Protein AF-A0A2V8MM80-F1 (afdb_monomer_lite)

Sequence (167 aa):
MSDIFKSDTHLNISPVYLSPGFAFGGSCLPKDLRALIYRVKELDLKLPLLESILSSNNEHIERAAEAILCLGKRRVGVLGLSFKPGTDDLRESPMVELVKKLIAEGCDVRIWDENVSLGQLIGSNRQFIESTIPHIGTLLQTDLDAVVEHAEVLVVGTTAVSQYAIL

Structure (mmCIF, N/CA/C/O backbone):
data_AF-A0A2V8MM80-F1
#
_entry.id   AF-A0A2V8MM80-F1
#
loop_
_atom_site.group_PDB
_atom_site.id
_atom_site.type_symbol
_atom_site.label_atom_id
_atom_site.label_alt_id
_atom_site.label_comp_id
_atom_site.label_asym_id
_atom_site.label_entity_id
_atom_site.label_seq_id
_atom_site.pdbx_PDB_ins_code
_atom_site.Cartn_x
_atom_site.Cartn_y
_atom_site.Cartn_z
_atom_site.occupancy
_atom_site.B_iso_or_equiv
_atom_site.auth_seq_id
_atom_site.auth_comp_id
_atom_site.auth_asym_id
_atom_site.auth_atom_id
_atom_site.pdbx_PDB_model_num
ATOM 1 N N . MET A 1 1 ? 11.071 -12.830 -29.428 1.00 60.38 1 MET A N 1
ATOM 2 C CA . MET A 1 1 ? 11.077 -12.301 -28.040 1.00 60.38 1 MET A CA 1
ATOM 3 C C . MET A 1 1 ? 9.684 -11.863 -27.582 1.00 60.38 1 MET A C 1
ATOM 5 O O . MET A 1 1 ? 9.325 -12.205 -26.467 1.00 60.38 1 MET A O 1
ATOM 9 N N . SER A 1 2 ? 8.863 -11.194 -28.412 1.00 74.94 2 SER A N 1
ATOM 10 C CA . SER A 1 2 ? 7.481 -10.845 -28.010 1.00 74.94 2 SER A CA 1
ATOM 11 C C . SER A 1 2 ? 6.545 -12.055 -27.878 1.00 74.94 2 SER A C 1
ATOM 13 O O . SER A 1 2 ? 5.604 -12.005 -27.094 1.00 74.94 2 SER A O 1
ATOM 15 N N . ASP A 1 3 ? 6.812 -13.156 -28.588 1.00 90.69 3 ASP A N 1
ATOM 16 C CA . ASP A 1 3 ? 5.976 -14.368 -28.529 1.00 90.69 3 ASP A CA 1
ATOM 17 C C . ASP A 1 3 ? 5.970 -15.039 -27.152 1.00 90.69 3 ASP A C 1
ATOM 19 O O . ASP A 1 3 ? 4.950 -15.593 -26.764 1.00 90.69 3 ASP A O 1
ATOM 23 N N . ILE A 1 4 ? 7.053 -14.898 -26.379 1.00 94.75 4 ILE A N 1
ATOM 24 C CA . ILE A 1 4 ? 7.153 -15.442 -25.015 1.00 94.75 4 ILE A CA 1
ATOM 25 C C . ILE A 1 4 ? 6.218 -14.695 -24.054 1.00 94.75 4 ILE A C 1
ATOM 27 O O . ILE A 1 4 ? 5.537 -15.310 -23.242 1.00 94.75 4 ILE A O 1
ATOM 31 N N . PHE A 1 5 ? 6.137 -13.364 -24.152 1.00 91.00 5 PHE A N 1
ATOM 32 C CA . PHE A 1 5 ? 5.217 -12.594 -23.306 1.00 91.00 5 PHE A CA 1
ATOM 33 C C . PHE A 1 5 ? 3.760 -12.841 -23.693 1.00 91.00 5 PHE A C 1
ATOM 35 O O . PHE A 1 5 ? 2.904 -12.940 -22.819 1.00 91.00 5 PHE A O 1
ATOM 42 N N . LYS A 1 6 ? 3.494 -12.995 -24.998 1.00 93.94 6 LYS A N 1
ATOM 43 C CA . LYS A 1 6 ? 2.153 -13.273 -25.524 1.00 93.94 6 LYS A CA 1
ATOM 44 C C . LYS A 1 6 ? 1.660 -14.695 -25.243 1.00 93.94 6 LYS A C 1
ATOM 46 O O . LYS A 1 6 ? 0.456 -14.915 -25.297 1.00 93.94 6 LYS A O 1
ATOM 51 N N . SER A 1 7 ? 2.550 -15.651 -24.966 1.00 95.12 7 SER A N 1
ATOM 52 C CA . SER A 1 7 ? 2.141 -17.026 -24.652 1.00 95.12 7 SER A CA 1
ATOM 53 C C . SER A 1 7 ? 1.572 -17.191 -23.243 1.00 95.12 7 SER A C 1
ATOM 55 O O . SER A 1 7 ? 0.936 -18.203 -22.971 1.00 95.12 7 SER A O 1
ATOM 57 N N . ASP A 1 8 ? 1.791 -16.226 -22.346 1.00 96.12 8 ASP A N 1
ATOM 58 C CA . ASP A 1 8 ? 1.227 -16.264 -20.998 1.00 96.12 8 ASP A CA 1
ATOM 59 C C . ASP A 1 8 ? -0.160 -15.608 -20.952 1.00 96.12 8 ASP A C 1
ATOM 61 O O . ASP A 1 8 ? -0.309 -14.385 -20.903 1.00 96.12 8 ASP A O 1
ATOM 65 N N . THR A 1 9 ? -1.183 -16.454 -20.936 1.00 95.62 9 THR A N 1
ATOM 66 C CA . THR A 1 9 ? -2.586 -16.062 -20.756 1.00 95.62 9 THR A CA 1
ATOM 67 C C . THR A 1 9 ? -3.056 -16.181 -19.304 1.00 95.62 9 THR A C 1
ATOM 69 O O . THR A 1 9 ? -4.232 -15.957 -19.028 1.00 95.62 9 THR A O 1
ATOM 72 N N . HIS A 1 10 ? -2.172 -16.556 -18.372 1.00 95.19 10 HIS A N 1
ATOM 73 C CA . HIS A 1 10 ? -2.486 -16.626 -16.946 1.00 95.19 10 HIS A CA 1
ATOM 74 C C . HIS A 1 10 ? -2.256 -15.286 -16.252 1.00 95.19 10 HIS A C 1
ATOM 76 O O . HIS A 1 10 ? -3.073 -14.910 -15.417 1.00 95.19 10 HIS A O 1
ATOM 82 N N . LEU A 1 11 ? -1.172 -14.575 -16.588 1.00 95.25 11 LEU A N 1
ATOM 83 C CA . LEU A 1 11 ? -0.839 -13.279 -15.989 1.00 95.25 11 LEU A CA 1
ATOM 84 C C . LEU A 1 11 ? -0.743 -12.169 -17.042 1.00 95.25 11 LEU A C 1
ATOM 86 O O . LEU A 1 11 ? -1.552 -11.242 -16.999 1.00 95.25 11 LEU A O 1
ATOM 90 N N . ASN A 1 12 ? 0.185 -12.268 -18.000 1.00 94.31 12 ASN A N 1
ATOM 91 C CA . ASN A 1 12 ? 0.511 -11.174 -18.928 1.00 94.31 12 ASN A CA 1
ATOM 92 C C . ASN A 1 12 ? -0.674 -10.706 -19.789 1.00 94.31 12 ASN A C 1
ATOM 94 O O . ASN A 1 12 ? -0.923 -9.505 -19.889 1.00 94.31 12 ASN A O 1
ATOM 98 N N . ILE A 1 13 ? -1.400 -11.635 -20.422 1.00 94.44 13 ILE A N 1
ATOM 99 C CA . ILE A 1 13 ? -2.610 -11.343 -21.210 1.00 94.44 13 ILE A CA 1
ATOM 100 C C . ILE A 1 13 ? -3.822 -11.920 -20.478 1.00 94.44 13 ILE A C 1
ATOM 102 O O . ILE A 1 13 ? -4.475 -12.856 -20.936 1.00 94.44 13 ILE A O 1
ATOM 106 N N . SER A 1 14 ? -4.091 -11.379 -19.295 1.00 96.12 14 SER A N 1
ATOM 107 C CA . SER A 1 14 ? -5.192 -11.802 -18.432 1.00 96.12 14 SER A CA 1
ATOM 108 C C . SER A 1 14 ? -5.800 -10.594 -17.704 1.00 96.12 14 SER A C 1
ATOM 110 O O . SER A 1 14 ? -5.168 -9.537 -17.627 1.00 96.12 14 SER A O 1
ATOM 112 N N . PRO A 1 15 ? -7.004 -10.722 -17.120 1.00 95.69 15 PRO A N 1
ATOM 113 C CA . PRO A 1 15 ? -7.602 -9.653 -16.324 1.00 95.69 15 PRO A CA 1
ATOM 114 C C . PRO A 1 15 ? -6.973 -9.475 -14.929 1.00 95.69 15 PRO A C 1
ATOM 116 O O . PRO A 1 15 ? -7.370 -8.557 -14.216 1.00 95.69 15 PRO A O 1
ATOM 119 N N . VAL A 1 16 ? -6.007 -10.312 -14.520 1.00 93.00 16 VAL A N 1
ATOM 120 C CA . VAL A 1 16 ? -5.514 -10.404 -13.127 1.00 93.00 16 VAL A CA 1
ATOM 121 C C . VAL A 1 16 ? -5.014 -9.069 -12.562 1.00 93.00 16 VAL A C 1
ATOM 123 O O . VAL A 1 16 ? -5.271 -8.770 -11.399 1.00 93.00 16 VAL A O 1
ATOM 126 N N . TYR A 1 17 ? -4.346 -8.246 -13.374 1.00 92.81 17 TYR A N 1
ATOM 127 C CA . TYR A 1 17 ? -3.800 -6.945 -12.955 1.00 92.81 17 TYR A CA 1
ATOM 128 C C . TYR A 1 17 ? -4.603 -5.744 -13.475 1.00 92.81 17 TYR A C 1
ATOM 130 O O . TYR A 1 17 ? -4.116 -4.617 -13.434 1.00 92.81 17 TYR A O 1
ATOM 138 N N . LEU A 1 18 ? -5.813 -5.975 -13.998 1.00 93.94 18 LEU A N 1
ATOM 139 C CA . LEU A 1 18 ? -6.646 -4.933 -14.616 1.00 93.94 18 LEU A CA 1
ATOM 140 C C . LEU A 1 18 ? -7.755 -4.408 -13.693 1.00 93.94 18 LEU A C 1
ATOM 142 O O . LEU A 1 18 ? -8.539 -3.551 -14.099 1.00 93.94 18 LEU A O 1
ATOM 146 N N . SER A 1 19 ? -7.826 -4.904 -12.458 1.00 90.56 19 SER A N 1
ATOM 147 C CA . SER A 1 19 ? -8.755 -4.403 -11.446 1.00 90.56 19 SER A CA 1
ATOM 148 C C . SER A 1 19 ? -8.277 -3.053 -10.896 1.00 90.56 19 SER A C 1
ATOM 150 O O . SER A 1 19 ? -7.142 -2.971 -10.420 1.00 90.56 19 SER A O 1
ATOM 152 N N . PRO A 1 20 ? -9.118 -2.001 -10.902 1.00 91.62 20 PRO A N 1
ATOM 153 C CA . PRO A 1 20 ? -8.811 -0.762 -10.200 1.00 91.62 20 PRO A CA 1
ATOM 154 C C . PRO A 1 20 ? -8.608 -1.036 -8.712 1.00 91.62 20 PRO A C 1
ATOM 156 O O . PRO A 1 20 ? -9.360 -1.799 -8.105 1.00 91.62 20 PRO A O 1
ATOM 159 N N . GLY A 1 21 ? -7.610 -0.399 -8.118 1.00 90.56 21 GLY A N 1
ATOM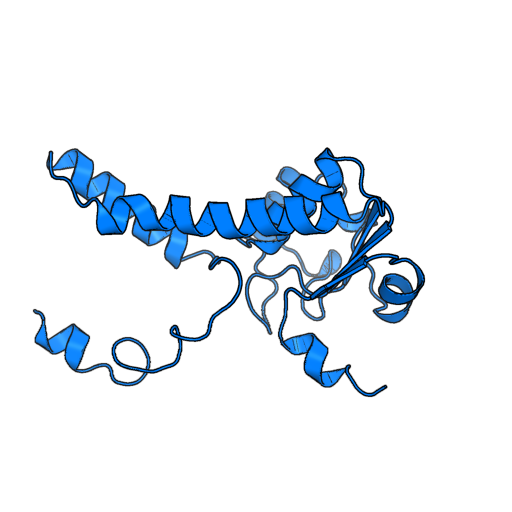 160 C CA . GLY A 1 21 ? -7.275 -0.641 -6.727 1.00 90.56 21 GLY A CA 1
ATOM 161 C C . GLY A 1 21 ? -6.270 0.360 -6.192 1.00 90.56 21 GLY A C 1
ATOM 162 O O . GLY A 1 21 ? -6.152 1.486 -6.682 1.00 90.56 21 GLY A O 1
ATOM 163 N N . PHE A 1 22 ? -5.571 -0.069 -5.151 1.00 94.25 22 PHE A N 1
ATOM 164 C CA . PHE A 1 22 ? -4.527 0.712 -4.511 1.00 94.25 22 PHE A CA 1
ATOM 165 C C . PHE A 1 22 ? -3.164 0.504 -5.194 1.00 94.25 22 PHE A C 1
ATOM 167 O O . PHE A 1 22 ? -3.066 -0.159 -6.227 1.00 94.25 22 PHE A O 1
ATOM 174 N N . ALA A 1 23 ? -2.113 1.095 -4.630 1.00 95.62 23 ALA A N 1
ATOM 175 C CA . ALA A 1 23 ? -0.745 0.921 -5.102 1.00 95.62 23 ALA A CA 1
ATOM 176 C C . ALA A 1 23 ? -0.311 -0.560 -5.089 1.00 95.62 23 ALA A C 1
ATOM 178 O O . ALA A 1 23 ? -0.710 -1.328 -4.213 1.00 95.62 23 ALA A O 1
ATOM 179 N N . PHE A 1 24 ? 0.545 -0.960 -6.032 1.00 94.56 24 PHE A N 1
ATOM 180 C CA . PHE A 1 24 ? 1.230 -2.252 -5.978 1.00 94.56 24 PHE A CA 1
ATOM 181 C C . PHE A 1 24 ? 2.447 -2.183 -5.048 1.00 94.56 24 PHE A C 1
ATOM 183 O O . PHE A 1 24 ? 3.021 -1.115 -4.822 1.00 94.56 24 PHE A O 1
ATOM 190 N N . GLY A 1 25 ? 2.886 -3.339 -4.554 1.00 92.94 25 GLY A N 1
ATOM 191 C CA . GLY A 1 25 ? 4.052 -3.446 -3.684 1.00 92.94 25 GLY A CA 1
ATOM 192 C C . GLY A 1 25 ? 4.686 -4.828 -3.693 1.00 92.94 25 GLY A C 1
ATOM 193 O O . GLY A 1 25 ? 4.622 -5.558 -4.688 1.00 92.94 25 GLY A O 1
ATOM 194 N N . GLY A 1 26 ? 5.290 -5.176 -2.562 1.00 88.81 26 GLY A N 1
ATOM 195 C CA . GLY A 1 26 ? 6.004 -6.432 -2.367 1.00 88.81 26 GLY A CA 1
ATOM 196 C C . GLY A 1 26 ? 7.433 -6.393 -2.904 1.00 88.81 26 GLY A C 1
ATOM 197 O O . GLY A 1 26 ? 7.850 -5.483 -3.615 1.00 88.81 26 GLY A O 1
ATOM 198 N N . SER A 1 27 ? 8.216 -7.414 -2.569 1.00 85.38 27 SER A N 1
ATOM 199 C CA . SER A 1 27 ? 9.673 -7.398 -2.761 1.00 85.38 27 SER A CA 1
ATOM 200 C C . SER A 1 27 ? 10.158 -7.458 -4.221 1.00 85.38 27 SER A C 1
ATOM 202 O O . SER A 1 27 ? 11.330 -7.170 -4.476 1.00 85.38 27 SER A O 1
ATOM 204 N N . CYS A 1 28 ? 9.295 -7.808 -5.184 1.00 90.88 28 CYS A N 1
ATOM 205 C CA . CYS A 1 28 ? 9.687 -8.009 -6.585 1.00 90.88 28 CYS A CA 1
ATOM 206 C C . CYS A 1 28 ? 9.397 -6.798 -7.482 1.00 90.88 28 CYS A C 1
ATOM 208 O O . CYS A 1 28 ? 10.339 -6.183 -7.974 1.00 90.88 28 CYS A O 1
ATOM 210 N N . LEU A 1 29 ? 8.125 -6.424 -7.685 1.00 94.12 29 LEU A N 1
ATOM 211 C CA . LEU A 1 29 ? 7.741 -5.455 -8.727 1.00 94.12 29 LEU A CA 1
ATOM 212 C C . LEU A 1 29 ? 8.448 -4.091 -8.597 1.00 94.12 29 LEU A C 1
ATOM 214 O O . LEU A 1 29 ? 9.063 -3.653 -9.575 1.00 94.12 29 LEU A O 1
ATOM 218 N N . PRO A 1 30 ? 8.458 -3.424 -7.422 1.00 93.88 30 PRO A N 1
ATOM 219 C CA . PRO A 1 30 ? 9.130 -2.134 -7.275 1.00 93.88 30 PRO A CA 1
ATOM 220 C C . PRO A 1 30 ? 10.652 -2.249 -7.420 1.00 93.88 30 PRO A C 1
ATOM 222 O O . PRO A 1 30 ? 11.313 -1.341 -7.928 1.00 93.88 30 PRO A O 1
ATOM 225 N N . LYS A 1 31 ? 11.241 -3.362 -6.968 1.00 94.19 31 LYS A N 1
ATOM 226 C CA . LYS A 1 31 ? 12.683 -3.618 -7.065 1.00 94.19 31 LYS A CA 1
ATOM 227 C C . LYS A 1 31 ? 13.114 -3.837 -8.514 1.00 94.19 31 LYS A C 1
ATOM 229 O O . LYS A 1 31 ? 14.071 -3.208 -8.961 1.00 94.19 31 LYS A O 1
ATOM 234 N N . ASP A 1 32 ? 12.411 -4.697 -9.240 1.00 96.50 32 ASP A N 1
ATOM 235 C CA . ASP A 1 32 ? 12.771 -5.079 -10.605 1.00 96.50 32 ASP A CA 1
ATOM 236 C C . ASP A 1 32 ? 12.571 -3.911 -11.573 1.00 96.50 32 ASP A C 1
ATOM 238 O O . ASP A 1 32 ? 13.424 -3.661 -12.425 1.00 96.50 32 ASP A O 1
ATOM 242 N N . LEU A 1 33 ? 11.514 -3.116 -11.379 1.00 96.62 33 LEU A N 1
ATOM 243 C CA . LEU A 1 33 ? 11.307 -1.892 -12.146 1.00 96.62 33 LEU A CA 1
ATOM 244 C C . LEU A 1 33 ? 12.408 -0.851 -11.885 1.00 96.62 33 LEU A C 1
ATOM 246 O O . LEU A 1 33 ? 12.941 -0.282 -12.837 1.00 96.62 33 LEU A O 1
ATOM 250 N N . ARG A 1 34 ? 12.812 -0.633 -10.622 1.00 96.06 34 ARG A N 1
ATOM 251 C CA . ARG A 1 34 ? 13.950 0.253 -10.302 1.00 96.06 34 ARG A CA 1
ATOM 252 C C . ARG A 1 34 ? 15.246 -0.230 -10.945 1.00 96.06 34 ARG A C 1
ATOM 254 O O . ARG A 1 34 ? 15.972 0.585 -11.508 1.00 96.06 34 ARG A O 1
ATOM 261 N N . ALA A 1 35 ? 15.527 -1.531 -10.887 1.00 97.00 35 ALA A N 1
ATOM 262 C CA . ALA A 1 35 ? 16.716 -2.113 -11.504 1.00 97.00 35 ALA A CA 1
ATOM 263 C C . ALA A 1 35 ? 16.713 -1.924 -13.030 1.00 97.00 35 ALA A C 1
ATOM 265 O O . ALA A 1 35 ? 17.734 -1.549 -13.608 1.00 97.00 35 ALA A O 1
ATOM 266 N N . LEU A 1 36 ? 15.559 -2.112 -13.679 1.00 97.06 36 LEU A N 1
ATOM 267 C CA . LEU A 1 36 ? 15.402 -1.882 -15.113 1.00 97.06 36 LEU A CA 1
ATOM 268 C C . LEU A 1 36 ? 15.623 -0.409 -15.483 1.00 97.06 36 LEU A C 1
ATOM 270 O O . LEU A 1 36 ? 16.404 -0.128 -16.388 1.00 97.06 36 LEU A O 1
ATOM 274 N N . ILE A 1 37 ? 14.986 0.527 -14.772 1.00 96.88 37 ILE A N 1
ATOM 275 C CA . ILE A 1 37 ? 15.158 1.973 -14.996 1.00 96.88 37 ILE A CA 1
ATOM 276 C C . ILE A 1 37 ? 16.621 2.383 -14.787 1.00 96.88 37 ILE A C 1
ATOM 278 O O . ILE A 1 37 ? 17.174 3.139 -15.585 1.00 96.88 37 ILE A O 1
ATOM 282 N N . TYR A 1 38 ? 17.274 1.856 -13.747 1.00 97.25 38 TYR A N 1
ATOM 283 C CA . TYR A 1 38 ? 18.693 2.102 -13.503 1.00 97.25 38 TYR A CA 1
ATOM 284 C C . TYR A 1 38 ? 19.547 1.637 -14.687 1.00 97.25 38 TYR A C 1
ATOM 286 O O . TYR A 1 38 ? 20.358 2.406 -15.199 1.00 97.25 38 TYR A O 1
ATOM 294 N N . ARG A 1 39 ? 19.302 0.421 -15.191 1.00 97.75 39 ARG A N 1
ATOM 295 C CA . ARG A 1 39 ? 20.038 -0.121 -16.338 1.00 97.75 39 ARG A CA 1
ATOM 296 C C . ARG A 1 39 ? 19.805 0.674 -17.624 1.00 97.75 39 ARG A C 1
ATOM 298 O O . ARG A 1 39 ? 20.730 0.869 -18.400 1.00 97.75 39 ARG A O 1
ATOM 305 N N . VAL A 1 40 ? 18.581 1.141 -17.850 1.00 96.38 40 VAL A N 1
ATOM 306 C CA . VAL A 1 40 ? 18.213 2.004 -18.986 1.00 96.38 40 VAL A CA 1
ATOM 307 C C . VAL A 1 40 ? 18.990 3.317 -18.942 1.00 96.38 40 VAL A C 1
ATOM 309 O O . VAL A 1 40 ? 19.516 3.748 -19.966 1.00 96.38 40 VAL A O 1
ATOM 312 N N . LYS A 1 41 ? 19.136 3.902 -17.748 1.00 95.62 41 LYS A N 1
ATOM 313 C CA . LYS A 1 41 ? 19.923 5.119 -17.535 1.00 95.62 41 LYS A CA 1
ATOM 314 C C . LYS A 1 41 ? 21.416 4.911 -17.798 1.00 95.62 41 LYS A C 1
ATOM 316 O O . LYS A 1 41 ? 22.032 5.780 -18.396 1.00 95.62 41 LYS A O 1
ATOM 321 N N . GLU A 1 42 ? 21.994 3.776 -17.400 1.00 97.88 42 GLU A N 1
ATOM 322 C CA . GLU A 1 42 ? 23.395 3.438 -17.724 1.00 97.88 42 GLU A CA 1
ATOM 323 C C . GLU A 1 42 ? 23.658 3.300 -19.231 1.00 97.88 42 GLU A C 1
ATOM 325 O O . GLU A 1 42 ? 24.802 3.386 -19.667 1.00 97.88 42 GLU A O 1
ATOM 330 N N . LEU A 1 43 ? 22.610 3.045 -20.016 1.00 97.81 43 LEU A N 1
ATOM 331 C CA . LEU A 1 43 ? 22.671 2.944 -21.473 1.00 97.81 43 LEU A CA 1
ATOM 332 C C . LEU A 1 43 ? 22.325 4.269 -22.173 1.00 97.81 43 LEU A C 1
ATOM 334 O O . LEU A 1 43 ? 22.157 4.269 -23.391 1.00 97.81 43 LEU A O 1
ATOM 338 N N . ASP A 1 44 ? 22.168 5.367 -21.424 1.00 97.69 44 ASP A N 1
ATOM 339 C CA . ASP A 1 44 ? 21.736 6.680 -21.925 1.00 97.69 44 ASP A CA 1
ATOM 340 C C . ASP A 1 44 ? 20.399 6.642 -22.698 1.00 97.69 44 ASP A C 1
ATOM 342 O O . ASP A 1 44 ? 20.124 7.464 -23.577 1.00 97.69 44 ASP A O 1
ATOM 346 N N . LEU A 1 45 ? 19.533 5.683 -22.357 1.00 97.75 45 LEU A N 1
ATOM 347 C CA . LEU A 1 45 ? 18.193 5.538 -22.920 1.00 97.75 45 LEU A CA 1
ATOM 348 C C . LEU A 1 45 ? 17.147 6.227 -22.036 1.00 97.75 45 LEU A C 1
ATOM 350 O O . LEU A 1 45 ? 17.360 6.470 -20.849 1.00 97.75 45 LEU A O 1
ATOM 354 N N . LYS A 1 46 ? 15.981 6.512 -22.626 1.00 94.94 46 LYS A N 1
ATOM 355 C CA . LYS A 1 46 ? 14.807 7.037 -21.917 1.00 94.94 46 LYS A CA 1
ATOM 356 C C . LYS A 1 46 ? 13.602 6.150 -22.171 1.00 94.94 46 LYS A C 1
ATOM 358 O O . LYS A 1 46 ? 13.278 5.883 -23.328 1.00 94.94 46 LYS A O 1
ATOM 363 N N . LEU A 1 47 ? 12.910 5.755 -21.106 1.00 96.56 47 LEU A N 1
ATOM 364 C CA . LEU A 1 47 ? 11.662 4.991 -21.166 1.00 96.56 47 LEU A CA 1
ATOM 365 C C . LEU A 1 47 ? 10.579 5.703 -20.342 1.00 96.56 47 LEU A C 1
ATOM 367 O O . LEU A 1 47 ? 10.217 5.214 -19.271 1.00 96.56 47 LEU A O 1
ATOM 371 N N . PRO A 1 48 ? 10.016 6.825 -20.839 1.00 96.94 48 PRO A N 1
ATOM 372 C CA . PRO A 1 48 ? 9.136 7.688 -20.046 1.00 96.94 48 PRO A CA 1
ATOM 373 C C . PRO A 1 48 ? 7.943 6.956 -19.424 1.00 96.94 48 PRO A C 1
ATOM 375 O O . PRO A 1 48 ? 7.567 7.233 -18.289 1.00 96.94 48 PRO A O 1
ATOM 378 N N . LEU A 1 49 ? 7.372 5.980 -20.143 1.00 97.50 49 LEU A N 1
ATOM 379 C CA . LEU A 1 49 ? 6.288 5.153 -19.617 1.00 97.50 49 LEU A CA 1
ATOM 380 C C . LEU A 1 49 ? 6.732 4.383 -18.369 1.00 97.50 49 LEU A C 1
ATOM 382 O O . LEU A 1 49 ? 6.092 4.507 -17.333 1.00 97.50 49 LEU A O 1
ATOM 386 N N . LEU A 1 50 ? 7.835 3.631 -18.441 1.00 96.81 50 LEU A N 1
ATOM 387 C CA . LEU A 1 50 ? 8.316 2.832 -17.309 1.00 96.81 50 LEU A CA 1
ATOM 388 C C . LEU A 1 50 ? 8.805 3.711 -16.155 1.00 96.81 50 LEU A C 1
ATOM 390 O O . LEU A 1 50 ? 8.530 3.408 -14.998 1.00 96.81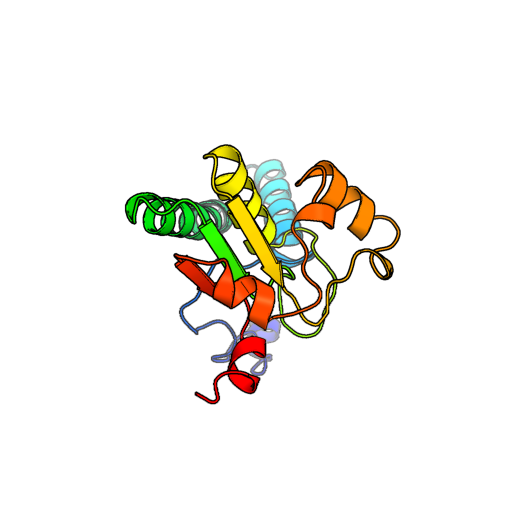 50 LEU A O 1
ATOM 394 N N . GLU A 1 51 ? 9.473 4.821 -16.472 1.00 96.00 51 GLU A N 1
ATOM 395 C CA . GLU A 1 51 ? 9.934 5.815 -15.498 1.00 96.00 51 GLU A CA 1
ATOM 396 C C . GLU A 1 51 ? 8.770 6.419 -14.695 1.00 96.00 51 GLU A C 1
ATOM 398 O O . GLU A 1 51 ? 8.916 6.688 -13.503 1.00 96.00 51 GLU A O 1
ATOM 403 N N . SER A 1 52 ? 7.594 6.577 -15.314 1.00 97.81 52 SER A N 1
ATOM 404 C CA . SER A 1 52 ? 6.413 7.146 -14.654 1.00 97.81 52 SER A CA 1
ATOM 405 C C . SER A 1 52 ? 5.701 6.195 -13.685 1.00 97.81 52 SER A C 1
ATOM 407 O O . SER A 1 52 ? 4.982 6.662 -12.804 1.00 97.81 52 SER A O 1
ATOM 409 N N . ILE A 1 53 ? 5.900 4.875 -13.801 1.00 98.00 53 ILE A N 1
ATOM 410 C CA . ILE A 1 53 ? 5.087 3.882 -13.078 1.00 98.00 53 ILE A CA 1
ATOM 411 C C . ILE A 1 53 ? 5.254 4.006 -11.559 1.00 98.00 53 ILE A C 1
ATOM 413 O O . ILE A 1 53 ? 4.257 4.016 -10.843 1.00 98.00 53 ILE A O 1
ATOM 417 N N . LEU A 1 54 ? 6.484 4.133 -11.047 1.00 96.31 54 LEU A N 1
ATOM 418 C CA . LEU A 1 54 ? 6.714 4.241 -9.596 1.00 96.31 54 LEU A CA 1
ATOM 419 C C . LEU A 1 54 ? 6.169 5.551 -9.023 1.00 96.31 54 LEU A C 1
ATOM 421 O O . LEU A 1 54 ? 5.619 5.552 -7.926 1.00 96.31 54 LEU A O 1
ATOM 425 N N . SER A 1 55 ? 6.284 6.649 -9.778 1.00 97.31 55 SER A N 1
ATOM 426 C CA . SER A 1 55 ? 5.696 7.934 -9.393 1.00 97.31 55 SER A CA 1
ATOM 427 C C . SER A 1 55 ? 4.174 7.831 -9.350 1.00 97.31 55 SER A C 1
ATOM 429 O O . SER A 1 55 ? 3.582 8.155 -8.327 1.00 97.31 55 SER A O 1
ATOM 431 N N . SER A 1 56 ? 3.549 7.277 -10.394 1.00 98.06 56 SER A N 1
ATOM 432 C CA . SER A 1 56 ? 2.106 7.030 -10.417 1.00 98.06 56 SER A CA 1
ATOM 433 C C . SER A 1 56 ? 1.659 6.127 -9.266 1.00 98.06 56 SER A C 1
ATOM 435 O O . SER A 1 56 ? 0.602 6.360 -8.692 1.00 98.06 56 SER A O 1
ATOM 437 N N . ASN A 1 57 ? 2.447 5.110 -8.908 1.00 97.69 57 ASN A N 1
ATOM 438 C CA . ASN A 1 57 ? 2.150 4.223 -7.787 1.00 97.69 57 ASN A CA 1
ATOM 439 C C . ASN A 1 57 ? 2.167 4.976 -6.446 1.00 97.69 57 ASN A C 1
ATOM 441 O O . ASN A 1 57 ? 1.272 4.785 -5.626 1.00 97.69 57 ASN A O 1
ATOM 445 N N . ASN A 1 58 ? 3.137 5.877 -6.245 1.00 97.38 58 ASN A N 1
ATOM 446 C CA . ASN A 1 58 ? 3.203 6.717 -5.047 1.00 97.38 58 ASN A CA 1
ATOM 447 C C . ASN A 1 58 ? 2.010 7.680 -4.948 1.00 97.38 58 ASN A C 1
ATOM 449 O O . ASN A 1 58 ? 1.463 7.852 -3.865 1.00 97.38 58 ASN A O 1
ATOM 453 N N . GLU A 1 59 ? 1.546 8.242 -6.068 1.00 98.25 59 GLU A N 1
ATOM 454 C CA . GLU A 1 59 ? 0.367 9.124 -6.092 1.00 98.25 59 GLU A CA 1
ATOM 455 C C . GLU A 1 59 ? -0.902 8.455 -5.541 1.00 98.25 59 GLU A C 1
ATOM 457 O O . GLU A 1 59 ? -1.751 9.128 -4.962 1.00 98.25 59 GLU A O 1
ATOM 462 N N . HIS A 1 60 ? -1.054 7.131 -5.674 1.00 97.62 60 HIS A N 1
ATOM 463 C CA . HIS A 1 60 ? -2.165 6.428 -5.024 1.00 97.62 60 HIS A CA 1
ATOM 464 C C . HIS A 1 60 ? -2.066 6.500 -3.496 1.00 97.62 60 HIS A C 1
ATOM 466 O O . HIS A 1 60 ? -3.082 6.718 -2.836 1.00 97.62 60 HIS A O 1
ATOM 472 N N . ILE A 1 61 ? -0.858 6.355 -2.943 1.00 97.88 61 ILE A N 1
ATOM 473 C CA . ILE A 1 61 ? -0.604 6.418 -1.498 1.00 97.88 61 ILE A CA 1
ATOM 474 C C . ILE A 1 61 ? -0.857 7.835 -0.979 1.00 97.88 61 ILE A C 1
ATOM 476 O O . ILE A 1 61 ? -1.557 7.989 0.022 1.00 97.88 61 ILE A O 1
ATOM 480 N N . GLU A 1 62 ? -0.353 8.859 -1.678 1.00 98.19 62 GLU A N 1
ATOM 481 C CA . GLU A 1 62 ? -0.582 10.264 -1.307 1.00 98.19 62 GLU A CA 1
ATOM 482 C C . GLU A 1 62 ? -2.074 10.601 -1.308 1.00 98.19 62 GLU A C 1
ATOM 484 O O . GLU A 1 62 ? -2.601 11.071 -0.303 1.00 98.19 62 GLU A O 1
ATOM 489 N N . ARG A 1 63 ? -2.795 10.258 -2.383 1.00 98.06 63 ARG A N 1
ATOM 490 C CA . ARG A 1 63 ? -4.238 10.523 -2.482 1.00 98.06 63 ARG A CA 1
ATOM 491 C C . ARG A 1 63 ? -5.044 9.823 -1.397 1.00 98.06 63 ARG A C 1
ATOM 493 O O . ARG A 1 63 ? -6.016 10.391 -0.909 1.00 98.06 63 ARG A O 1
ATOM 500 N N . ALA A 1 64 ? -4.677 8.597 -1.022 1.00 97.75 64 ALA A N 1
ATOM 501 C CA . ALA A 1 64 ? -5.351 7.902 0.070 1.00 97.75 64 ALA A CA 1
ATOM 502 C C . ALA A 1 64 ? -5.083 8.578 1.420 1.00 97.75 64 ALA A C 1
ATOM 504 O O . ALA A 1 64 ? -6.023 8.775 2.188 1.00 97.75 64 ALA A O 1
ATOM 505 N N . ALA A 1 65 ? -3.834 8.969 1.693 1.00 98.19 65 ALA A N 1
ATOM 506 C CA . ALA A 1 65 ? -3.489 9.699 2.908 1.00 98.19 65 ALA A CA 1
ATOM 507 C C . ALA A 1 65 ? -4.254 11.030 2.986 1.00 98.19 65 ALA A C 1
ATOM 509 O O . ALA A 1 65 ? -4.930 11.287 3.980 1.00 98.19 65 ALA A O 1
ATOM 510 N N . GLU A 1 66 ? -4.230 11.828 1.917 1.00 98.12 66 GLU A N 1
ATOM 511 C CA . GLU A 1 66 ? -4.973 13.087 1.816 1.00 98.12 66 GLU A CA 1
ATOM 512 C C . GLU A 1 66 ? -6.474 12.879 2.039 1.00 98.12 66 GLU A C 1
ATOM 514 O O . GLU A 1 66 ? -7.074 13.566 2.865 1.00 98.12 66 GLU A O 1
ATOM 519 N N . ALA A 1 67 ? -7.079 11.894 1.368 1.00 97.75 67 ALA A N 1
ATOM 520 C CA . ALA A 1 67 ? -8.502 11.601 1.508 1.00 97.75 67 ALA A CA 1
ATOM 521 C C . ALA A 1 67 ? -8.887 11.247 2.952 1.00 97.75 67 ALA A C 1
ATOM 523 O O . ALA A 1 67 ? -9.911 11.723 3.441 1.00 97.75 67 ALA A O 1
ATOM 524 N N . ILE A 1 68 ? -8.065 10.453 3.648 1.00 97.88 68 ILE A N 1
ATOM 525 C CA . ILE A 1 68 ? -8.287 10.094 5.056 1.00 97.88 68 ILE A CA 1
ATOM 526 C C . ILE A 1 68 ? -8.157 11.331 5.953 1.00 97.88 68 ILE A C 1
ATOM 528 O O . ILE A 1 68 ? -9.018 11.574 6.799 1.00 97.88 68 ILE A O 1
ATOM 532 N N . LEU A 1 69 ? -7.111 12.136 5.759 1.00 97.44 69 LEU A N 1
ATOM 533 C CA . LEU A 1 69 ? -6.840 13.322 6.576 1.00 97.44 69 LEU A CA 1
ATOM 534 C C . LEU A 1 69 ? -7.912 14.406 6.398 1.00 97.44 69 LEU A C 1
ATOM 536 O O . LEU A 1 69 ? -8.305 15.048 7.375 1.00 97.44 69 LEU A O 1
ATOM 540 N N . CYS A 1 70 ? -8.455 14.564 5.188 1.00 97.81 70 CYS A N 1
ATOM 541 C CA . CYS A 1 70 ? -9.552 15.491 4.900 1.00 97.81 70 CYS A CA 1
ATOM 542 C C . CYS A 1 70 ? -10.841 15.188 5.681 1.00 97.81 70 CYS A C 1
ATOM 544 O O . CYS A 1 70 ? -11.672 16.082 5.837 1.00 97.81 70 CYS A O 1
ATOM 546 N N . LEU A 1 71 ? -11.011 13.974 6.218 1.00 97.19 71 LEU A N 1
ATOM 547 C CA . LEU A 1 71 ? -12.150 13.638 7.082 1.00 97.19 71 LEU A CA 1
ATOM 548 C C . LEU A 1 71 ? -12.074 14.327 8.456 1.00 97.19 71 LEU A C 1
ATOM 550 O O . LEU A 1 71 ? -13.061 14.336 9.193 1.00 97.19 71 LEU A O 1
ATOM 554 N N . GLY A 1 72 ? -10.913 14.880 8.832 1.00 96.44 72 GLY A N 1
ATOM 555 C CA . GLY A 1 72 ? -10.705 15.552 10.119 1.00 96.44 72 GLY A CA 1
ATOM 556 C C . GLY A 1 72 ? -10.769 14.608 11.325 1.00 96.44 72 GLY A C 1
ATOM 557 O O . GLY A 1 72 ? -10.916 15.058 12.462 1.00 96.44 72 GLY A O 1
ATOM 558 N N . LYS A 1 73 ? -10.689 13.296 11.084 1.00 97.75 73 LYS A N 1
ATOM 559 C CA . LYS A 1 73 ? -10.723 12.246 12.103 1.00 97.75 73 LYS A CA 1
ATOM 560 C C . LYS A 1 73 ? -9.311 11.823 12.470 1.00 97.75 73 LYS A C 1
ATOM 562 O O . LYS A 1 73 ? -8.444 11.717 11.607 1.00 97.75 73 LYS A O 1
ATOM 567 N N . ARG A 1 74 ? -9.076 11.589 13.761 1.00 96.94 74 ARG A N 1
ATOM 568 C CA . ARG A 1 74 ? -7.741 11.242 14.268 1.00 96.94 74 ARG A CA 1
ATOM 569 C C . ARG A 1 74 ? -7.591 9.760 14.572 1.00 96.94 74 ARG A C 1
ATOM 571 O O . ARG A 1 74 ? -6.489 9.257 14.410 1.00 96.94 74 ARG A O 1
ATOM 578 N N . ARG A 1 75 ? -8.661 9.061 14.963 1.00 98.44 75 ARG A N 1
ATOM 579 C CA . ARG A 1 75 ? -8.608 7.622 15.251 1.00 98.44 75 ARG A CA 1
ATOM 580 C C . ARG A 1 75 ? -8.841 6.812 13.984 1.00 98.44 75 ARG A C 1
ATOM 582 O O . ARG A 1 75 ? -9.955 6.799 13.457 1.00 98.44 75 ARG A O 1
ATOM 589 N N . VAL A 1 76 ? -7.795 6.150 13.499 1.00 98.50 76 VAL A N 1
ATOM 590 C CA . VAL A 1 76 ? -7.828 5.380 12.250 1.00 98.50 76 VAL A CA 1
ATOM 591 C C . VAL A 1 76 ? -7.596 3.905 12.552 1.00 98.50 76 VAL A C 1
ATOM 593 O O . VAL A 1 76 ? -6.595 3.536 13.162 1.00 98.50 76 VAL A O 1
ATOM 596 N N . GLY A 1 77 ? -8.520 3.056 12.115 1.00 98.00 77 GLY A N 1
ATOM 597 C CA . GLY A 1 77 ? -8.337 1.609 12.091 1.00 98.00 77 GLY A CA 1
ATOM 598 C C . GLY A 1 77 ? -7.856 1.169 10.715 1.00 98.00 77 GLY A C 1
ATOM 599 O O . GLY A 1 77 ? -8.428 1.581 9.709 1.00 98.00 77 GLY A O 1
ATOM 600 N N . VAL A 1 78 ? -6.823 0.337 10.651 1.00 96.94 78 VAL A N 1
ATOM 601 C CA . VAL A 1 78 ? -6.274 -0.192 9.397 1.00 96.94 78 VAL A CA 1
ATOM 602 C C . VAL A 1 78 ? -6.386 -1.707 9.399 1.00 96.94 78 VAL A C 1
ATOM 604 O O . VAL A 1 78 ? -5.861 -2.374 10.289 1.00 96.94 78 VAL A O 1
ATOM 607 N N . LEU A 1 79 ? -7.067 -2.245 8.393 1.00 95.12 79 LEU A N 1
ATOM 608 C CA . LEU A 1 79 ? -7.277 -3.674 8.214 1.00 95.12 79 LEU A CA 1
ATOM 609 C C . LEU A 1 79 ? -6.444 -4.170 7.030 1.00 95.12 79 LEU A C 1
ATOM 611 O O . LEU A 1 79 ? -6.775 -3.908 5.872 1.00 95.12 79 LEU A O 1
ATOM 615 N N . GLY A 1 80 ? -5.368 -4.890 7.328 1.00 92.81 80 GLY A N 1
ATOM 616 C CA . GLY A 1 80 ? -4.343 -5.312 6.378 1.00 92.81 80 GLY A CA 1
ATOM 617 C C . GLY A 1 80 ? -3.122 -4.393 6.396 1.00 92.81 80 GLY A C 1
ATOM 618 O O . GLY A 1 80 ? -3.231 -3.178 6.233 1.00 92.81 80 GLY A O 1
ATOM 619 N N . LEU A 1 81 ? -1.948 -4.993 6.573 1.00 93.00 81 LEU A N 1
ATOM 620 C CA . LEU A 1 81 ? -0.644 -4.329 6.598 1.00 93.00 81 LEU A CA 1
ATOM 621 C C . LEU A 1 81 ? 0.342 -4.962 5.607 1.00 93.00 81 LEU A C 1
ATOM 623 O O . LEU A 1 81 ? 1.180 -4.265 5.031 1.00 93.00 81 LEU A O 1
ATOM 627 N N . SER A 1 82 ? 0.241 -6.270 5.391 1.00 89.50 82 SER A N 1
ATOM 628 C CA . SER A 1 82 ? 0.962 -6.992 4.344 1.00 89.50 82 SER A CA 1
ATOM 629 C C . SER A 1 82 ? 0.558 -6.515 2.942 1.00 89.50 82 SER A C 1
ATOM 631 O O . SER A 1 82 ? -0.521 -5.962 2.732 1.00 89.50 82 SER A O 1
ATOM 633 N N . PHE A 1 83 ? 1.438 -6.703 1.950 1.00 82.75 83 PHE A N 1
ATOM 634 C CA . PHE A 1 83 ? 1.181 -6.206 0.587 1.00 82.75 83 PHE A CA 1
ATOM 635 C C . PHE A 1 83 ? 0.142 -7.034 -0.192 1.00 82.75 83 PHE A C 1
ATOM 637 O O . PHE A 1 83 ? -0.324 -6.605 -1.248 1.00 82.75 83 PHE A O 1
ATOM 644 N N . LYS A 1 84 ? -0.176 -8.243 0.281 1.00 80.69 84 LYS A N 1
ATOM 645 C CA . LYS A 1 84 ? -1.191 -9.136 -0.288 1.00 80.69 84 LYS A CA 1
ATOM 646 C C . LYS A 1 84 ? -1.747 -10.061 0.804 1.00 80.69 84 LYS A C 1
ATOM 648 O O . LYS A 1 84 ? -1.045 -10.314 1.776 1.00 80.69 84 LYS A O 1
ATOM 653 N N . PRO A 1 85 ? -2.943 -10.639 0.626 1.00 80.19 85 PRO A N 1
ATOM 654 C CA . PRO A 1 85 ? -3.461 -11.650 1.545 1.00 80.19 85 PRO A CA 1
ATOM 655 C C . PRO A 1 85 ? -2.548 -12.884 1.652 1.00 80.19 85 PRO A C 1
ATOM 657 O O . PRO A 1 85 ? -1.906 -13.280 0.672 1.00 80.19 85 PRO A O 1
ATOM 660 N N . GLY A 1 86 ? -2.535 -13.521 2.825 1.00 80.44 86 GLY A N 1
ATOM 661 C CA . GLY A 1 86 ? -1.859 -14.800 3.064 1.00 80.44 86 GLY A CA 1
ATOM 662 C C . GLY A 1 86 ? -0.334 -14.724 3.200 1.00 80.44 86 GLY A C 1
ATOM 663 O O . GLY A 1 86 ? 0.341 -15.727 2.976 1.00 80.44 86 GLY A O 1
ATOM 664 N N . THR A 1 87 ? 0.236 -13.553 3.500 1.00 83.81 87 THR A N 1
ATOM 665 C CA . THR A 1 87 ? 1.683 -13.388 3.716 1.00 83.81 87 THR A CA 1
ATOM 666 C C . THR A 1 87 ? 1.959 -12.421 4.860 1.00 83.81 87 THR A C 1
ATOM 668 O O . THR A 1 87 ? 1.201 -11.485 5.078 1.00 83.81 87 THR A O 1
ATOM 671 N N . ASP A 1 88 ? 3.081 -12.610 5.547 1.00 85.19 88 ASP A N 1
ATOM 672 C CA . ASP A 1 88 ? 3.571 -11.711 6.596 1.00 85.19 88 ASP A CA 1
ATOM 673 C C . ASP A 1 88 ? 4.586 -10.677 6.071 1.00 85.19 88 ASP A C 1
ATOM 675 O O . ASP A 1 88 ? 4.992 -9.777 6.800 1.00 85.19 88 ASP A O 1
ATOM 679 N N . ASP A 1 89 ? 5.039 -10.808 4.818 1.00 87.50 89 ASP A N 1
ATOM 680 C CA . ASP A 1 89 ? 6.011 -9.901 4.193 1.00 87.50 89 ASP A CA 1
ATOM 681 C C . ASP A 1 89 ? 5.497 -8.449 4.129 1.00 87.50 89 ASP A C 1
ATOM 683 O O . ASP A 1 89 ? 4.569 -8.119 3.382 1.00 87.50 89 ASP A O 1
ATOM 687 N N . LEU A 1 90 ? 6.134 -7.574 4.909 1.00 89.25 90 LEU A N 1
ATOM 688 C CA . LEU A 1 90 ? 5.814 -6.149 5.001 1.00 89.25 90 LEU A CA 1
ATOM 689 C C . LEU A 1 90 ? 6.697 -5.290 4.093 1.00 89.25 90 LEU A C 1
ATOM 691 O O . LEU A 1 90 ? 6.444 -4.095 3.932 1.00 89.25 90 LEU A O 1
ATOM 695 N N . ARG A 1 91 ? 7.751 -5.870 3.510 1.00 89.06 91 ARG A N 1
ATOM 696 C CA . ARG A 1 91 ? 8.731 -5.122 2.718 1.00 89.06 91 ARG A CA 1
ATOM 697 C C . ARG A 1 91 ? 8.069 -4.587 1.457 1.00 89.06 91 ARG A C 1
ATOM 699 O O . ARG A 1 91 ? 7.430 -5.338 0.721 1.00 89.06 91 ARG A O 1
ATOM 706 N N . 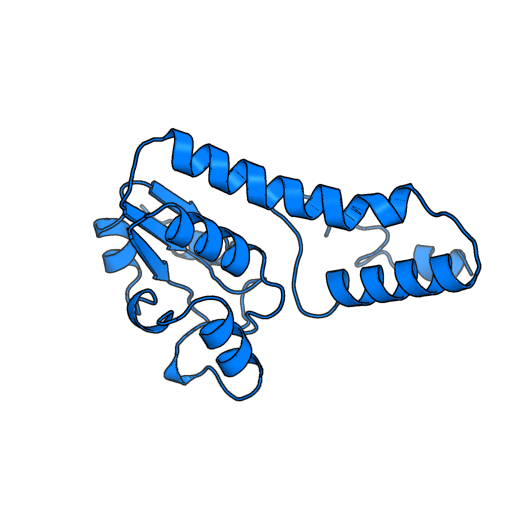GLU A 1 92 ? 8.269 -3.294 1.199 1.00 89.69 92 GLU A N 1
ATOM 707 C CA . GLU A 1 92 ? 7.651 -2.579 0.071 1.00 89.69 92 GLU A CA 1
ATOM 708 C C . GLU A 1 92 ? 6.108 -2.663 0.092 1.00 89.69 92 GLU A C 1
ATOM 710 O O . GLU A 1 92 ? 5.465 -2.620 -0.959 1.00 89.69 92 GLU A O 1
ATOM 715 N N . SER A 1 93 ? 5.490 -2.842 1.269 1.00 94.75 93 SER A N 1
ATOM 716 C CA . SER A 1 93 ? 4.033 -2.783 1.397 1.00 94.75 93 SER A CA 1
ATOM 717 C C . SER A 1 93 ? 3.553 -1.328 1.305 1.00 94.75 93 SER A C 1
ATOM 719 O O . SER A 1 93 ? 3.972 -0.497 2.116 1.00 94.75 93 SER A O 1
ATOM 721 N N . PRO A 1 94 ? 2.627 -0.996 0.387 1.00 95.38 94 PRO A N 1
ATOM 722 C CA . PRO A 1 94 ? 2.071 0.352 0.290 1.00 95.38 94 PRO A CA 1
ATOM 723 C C . PRO A 1 94 ? 1.227 0.719 1.519 1.00 95.38 94 PRO A C 1
ATOM 725 O O . PRO A 1 94 ? 1.098 1.898 1.843 1.00 95.38 94 PRO A O 1
ATOM 728 N N . MET A 1 95 ? 0.695 -0.275 2.240 1.00 95.94 95 MET A N 1
ATOM 729 C CA . MET A 1 95 ? -0.029 -0.054 3.494 1.00 95.94 95 MET A CA 1
ATOM 730 C C . MET A 1 95 ? 0.901 0.408 4.616 1.00 95.94 95 MET A C 1
ATOM 732 O O . MET A 1 95 ? 0.512 1.256 5.413 1.00 95.94 95 MET A O 1
ATOM 736 N N . VAL A 1 96 ? 2.143 -0.087 4.654 1.00 96.00 96 VAL A N 1
ATOM 737 C CA . VAL A 1 96 ? 3.157 0.382 5.613 1.00 96.00 96 VAL A CA 1
ATOM 738 C C . VAL A 1 96 ? 3.483 1.856 5.364 1.00 96.00 96 VAL A C 1
ATOM 740 O O . VAL A 1 96 ? 3.503 2.643 6.309 1.00 96.00 96 VAL A O 1
ATOM 743 N N . GLU A 1 97 ? 3.667 2.259 4.104 1.00 96.38 97 GLU A N 1
ATOM 744 C CA . GLU A 1 97 ? 3.920 3.666 3.760 1.00 96.38 97 GLU A CA 1
ATOM 745 C C . GLU A 1 97 ? 2.713 4.569 4.061 1.00 96.38 97 GLU A C 1
ATOM 747 O O . GLU A 1 97 ? 2.885 5.663 4.602 1.00 96.38 97 GLU A O 1
ATOM 752 N N . LEU A 1 98 ? 1.488 4.102 3.791 1.00 97.62 98 LEU A N 1
ATOM 753 C CA . LEU A 1 98 ? 0.266 4.821 4.161 1.00 97.62 98 LEU A CA 1
ATOM 754 C C . LEU A 1 98 ? 0.172 5.024 5.680 1.00 97.62 98 LEU A C 1
ATOM 756 O O . LEU A 1 98 ? -0.006 6.149 6.144 1.00 97.62 98 LEU A O 1
ATOM 760 N N . VAL A 1 99 ? 0.334 3.957 6.466 1.00 97.44 99 VAL A N 1
ATOM 761 C CA . VAL A 1 99 ? 0.299 4.013 7.937 1.00 97.44 99 VAL A CA 1
ATOM 762 C C . VAL A 1 99 ? 1.355 4.975 8.472 1.00 97.44 99 VAL A C 1
ATOM 764 O O . VAL A 1 99 ? 1.051 5.817 9.316 1.00 97.44 99 VAL A O 1
ATOM 767 N N . LYS A 1 100 ? 2.585 4.893 7.959 1.00 96.81 100 LYS A N 1
ATOM 768 C CA . LYS A 1 100 ? 3.680 5.785 8.345 1.00 96.81 100 LYS A CA 1
ATOM 769 C C . LYS A 1 100 ? 3.320 7.257 8.130 1.00 96.81 100 LYS A C 1
ATOM 771 O O . LYS A 1 100 ? 3.584 8.072 9.011 1.00 96.81 100 LYS A O 1
ATOM 776 N N . LYS A 1 101 ? 2.695 7.598 6.997 1.00 97.19 101 LYS A N 1
ATOM 777 C CA . LYS A 1 101 ? 2.215 8.962 6.716 1.00 97.19 101 LYS A CA 1
ATOM 778 C C . LYS A 1 101 ? 1.136 9.401 7.700 1.00 97.19 101 LYS A C 1
ATOM 780 O O . LYS A 1 101 ? 1.248 10.478 8.272 1.00 97.19 101 LYS A O 1
ATOM 785 N N . LEU A 1 102 ? 0.136 8.558 7.955 1.00 97.75 102 LEU A N 1
ATOM 786 C CA . LEU A 1 102 ? -0.938 8.877 8.902 1.00 97.75 102 LEU A CA 1
ATOM 787 C C . LEU A 1 102 ? -0.397 9.133 10.318 1.00 97.75 102 LEU A C 1
ATOM 789 O O . LEU A 1 102 ? -0.811 10.086 10.974 1.00 97.75 102 LEU A O 1
ATOM 793 N N . ILE A 1 103 ? 0.568 8.330 10.774 1.00 96.94 103 ILE A N 1
ATOM 794 C CA . ILE A 1 103 ? 1.236 8.534 12.069 1.00 96.94 103 ILE A CA 1
ATOM 795 C C . ILE A 1 103 ? 2.013 9.854 12.081 1.00 96.94 103 ILE A C 1
ATOM 797 O O . ILE A 1 103 ? 1.921 10.603 13.052 1.00 96.94 103 ILE A O 1
ATOM 801 N N . ALA A 1 104 ? 2.760 10.158 11.014 1.00 96.25 104 ALA A N 1
ATOM 802 C CA . ALA A 1 104 ? 3.522 11.404 10.905 1.00 96.25 104 ALA A CA 1
ATOM 803 C C . ALA A 1 104 ? 2.620 12.650 10.969 1.00 96.25 104 ALA A C 1
ATOM 805 O O . ALA A 1 104 ? 3.013 13.665 11.538 1.00 96.25 104 ALA A O 1
ATOM 806 N N . GLU A 1 105 ? 1.391 12.541 10.463 1.00 97.44 105 GLU A N 1
ATOM 807 C CA . GLU A 1 105 ? 0.367 13.587 10.531 1.00 97.44 105 GLU A CA 1
ATOM 808 C C . GLU A 1 105 ? -0.383 13.625 11.875 1.00 97.44 105 GLU A C 1
ATOM 810 O O . GLU A 1 105 ? -1.234 14.490 12.093 1.00 97.44 105 GLU A O 1
ATOM 815 N N . GLY A 1 106 ? -0.070 12.723 12.811 1.00 96.62 106 GLY A N 1
ATOM 816 C CA . GLY A 1 106 ? -0.631 12.690 14.163 1.00 96.62 106 GLY A CA 1
ATOM 817 C C . GLY A 1 106 ? -1.948 11.921 14.292 1.00 96.62 106 GLY A C 1
ATOM 818 O O . GLY A 1 106 ? -2.725 12.195 15.209 1.00 96.62 106 GLY A O 1
ATOM 819 N N . CYS A 1 107 ? -2.243 10.995 13.378 1.00 97.81 107 CYS A N 1
ATOM 820 C CA . CYS A 1 107 ? -3.341 10.046 13.561 1.00 97.81 107 CYS A CA 1
ATOM 821 C C . CYS A 1 107 ? -2.992 8.992 14.625 1.00 97.81 107 CYS A C 1
ATOM 823 O O . CYS A 1 107 ? -1.874 8.486 14.692 1.00 97.81 107 CYS A O 1
ATOM 825 N N . ASP A 1 108 ? -3.991 8.630 15.424 1.00 97.81 108 ASP A N 1
ATOM 826 C CA . ASP A 1 108 ? -3.969 7.522 16.374 1.00 97.81 108 ASP A CA 1
ATOM 827 C C . ASP A 1 108 ? -4.397 6.237 15.650 1.00 97.81 108 ASP A C 1
ATOM 829 O O . ASP A 1 108 ? -5.591 5.979 15.448 1.00 97.81 108 ASP A O 1
ATOM 833 N N . VAL A 1 109 ? -3.401 5.480 15.185 1.00 98.00 109 VAL A N 1
ATOM 834 C CA . VAL A 1 109 ? -3.587 4.331 14.294 1.00 98.00 109 VAL A CA 1
ATOM 835 C C . VAL A 1 109 ? -3.593 3.014 15.072 1.00 98.00 109 VAL A C 1
ATOM 837 O O . VAL A 1 109 ? -2.645 2.710 15.794 1.00 98.00 109 VAL A O 1
ATOM 840 N N . ARG A 1 110 ? -4.612 2.178 14.845 1.00 97.50 110 ARG A N 1
ATOM 841 C CA . ARG A 1 110 ? -4.620 0.759 15.240 1.00 97.50 110 ARG A CA 1
ATOM 842 C C . ARG A 1 110 ? -4.701 -0.130 14.014 1.00 97.50 110 ARG A C 1
ATOM 844 O O . ARG A 1 110 ? -5.422 0.186 13.073 1.00 97.50 110 ARG A O 1
ATOM 851 N N . ILE A 1 111 ? -3.958 -1.229 14.021 1.00 96.12 111 ILE A N 1
ATOM 852 C CA . ILE A 1 111 ? -3.763 -2.068 12.839 1.00 96.12 111 ILE A CA 1
ATOM 853 C C . ILE A 1 111 ? -4.108 -3.506 13.187 1.00 96.12 111 ILE A C 1
ATOM 855 O O . ILE A 1 111 ? -3.645 -4.013 14.201 1.00 96.12 111 ILE A O 1
ATOM 859 N N . TRP A 1 112 ? -4.859 -4.176 12.326 1.00 94.50 112 TRP A N 1
ATOM 860 C CA . TRP A 1 112 ? -5.050 -5.618 12.383 1.00 94.50 112 TRP A CA 1
ATOM 861 C C . TRP A 1 112 ? -4.746 -6.229 11.017 1.00 94.50 112 TRP A C 1
ATOM 863 O O . TRP A 1 112 ? -5.154 -5.695 9.987 1.00 94.50 112 TRP A O 1
ATOM 873 N N . ASP A 1 113 ? -4.028 -7.345 11.001 1.00 92.19 113 ASP A N 1
ATOM 874 C CA . ASP A 1 113 ? -3.784 -8.163 9.814 1.00 92.19 113 ASP A CA 1
ATOM 875 C C . ASP A 1 113 ? -3.689 -9.625 10.266 1.00 92.19 113 ASP A C 1
ATOM 877 O O . ASP A 1 113 ? -2.928 -9.950 11.176 1.00 92.19 113 ASP A O 1
ATOM 881 N N . GLU A 1 114 ? -4.475 -10.500 9.640 1.00 88.62 114 GLU A N 1
ATOM 882 C CA . GLU A 1 114 ? -4.589 -11.916 10.011 1.00 88.62 114 GLU A CA 1
ATOM 883 C C . GLU A 1 114 ? -3.248 -12.677 9.949 1.00 88.62 114 GLU A C 1
ATOM 885 O O . GLU A 1 114 ? -3.060 -13.651 10.676 1.00 88.62 114 GLU A O 1
ATOM 890 N N . ASN A 1 115 ? -2.321 -12.247 9.082 1.00 87.50 115 ASN A N 1
ATOM 891 C CA . ASN A 1 115 ? -1.062 -12.944 8.808 1.00 87.50 115 ASN A CA 1
ATOM 892 C C . ASN A 1 115 ? 0.145 -12.259 9.457 1.00 87.50 115 ASN A C 1
ATOM 894 O O . ASN A 1 115 ? 1.258 -12.778 9.381 1.00 87.50 115 ASN A O 1
ATOM 898 N N . VAL A 1 116 ? -0.039 -11.086 10.069 1.00 85.94 116 VAL A N 1
ATOM 899 C CA . VAL A 1 116 ? 1.058 -10.291 10.623 1.00 85.94 116 VAL A CA 1
ATOM 900 C C . VAL A 1 116 ? 0.903 -10.195 12.130 1.00 85.94 116 VAL A C 1
ATOM 902 O O . VAL A 1 116 ? 0.043 -9.495 12.657 1.00 85.94 116 VAL A O 1
ATOM 905 N N . SER A 1 117 ? 1.822 -10.835 12.846 1.00 83.44 117 SER A N 1
ATOM 906 C CA . SER A 1 117 ? 1.967 -10.663 14.288 1.00 83.44 117 SER A CA 1
ATOM 907 C C . SER A 1 117 ? 3.433 -10.446 14.653 1.00 83.44 117 SER A C 1
ATOM 909 O O . SER A 1 117 ? 4.324 -11.090 14.101 1.00 83.44 117 SER A O 1
ATOM 911 N N . LEU A 1 118 ? 3.711 -9.555 15.613 1.00 75.81 118 LEU A N 1
ATOM 912 C CA . LEU A 1 118 ? 5.085 -9.249 16.045 1.00 75.81 118 LEU A CA 1
ATOM 913 C C . LEU A 1 118 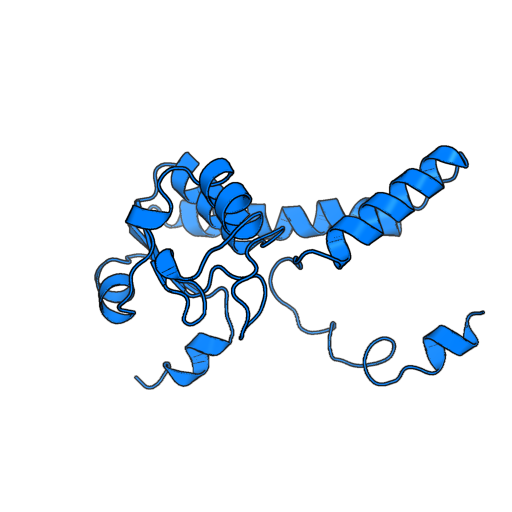? 5.901 -10.491 16.409 1.00 75.81 118 LEU A C 1
ATOM 915 O O . LEU A 1 118 ? 7.099 -10.535 16.147 1.00 75.81 118 LEU A O 1
ATOM 919 N N . GLY A 1 119 ? 5.261 -11.479 17.041 1.00 74.62 119 GLY A N 1
ATOM 920 C CA . GLY A 1 119 ? 5.918 -12.715 17.461 1.00 74.62 119 GLY A CA 1
ATOM 921 C C . GLY A 1 119 ? 6.349 -13.606 16.296 1.00 74.62 119 GLY A C 1
ATOM 922 O O . GLY A 1 119 ? 7.236 -14.436 16.471 1.00 74.62 119 GLY A O 1
ATOM 923 N N . GLN A 1 120 ? 5.747 -13.430 15.118 1.00 78.06 120 GLN A N 1
ATOM 924 C CA . GLN A 1 120 ? 6.058 -14.185 13.904 1.00 78.06 120 GLN A CA 1
ATOM 925 C C . GLN A 1 120 ? 7.026 -13.439 12.978 1.00 78.06 120 GLN A C 1
ATOM 927 O O . GLN A 1 120 ? 7.689 -14.068 12.156 1.00 78.06 120 GLN A O 1
ATOM 932 N N . LEU A 1 121 ? 7.171 -12.119 13.139 1.00 81.25 121 LEU A N 1
ATOM 933 C CA . LEU A 1 121 ? 8.123 -11.335 12.360 1.00 81.25 121 LEU A CA 1
ATOM 934 C C . LEU A 1 121 ? 9.566 -11.688 12.741 1.00 81.25 121 LEU A C 1
ATOM 936 O O . LEU A 1 121 ? 10.020 -11.457 13.865 1.00 81.25 121 LEU A O 1
ATOM 940 N N . ILE A 1 122 ? 10.324 -12.186 11.766 1.00 78.50 122 ILE A N 1
ATOM 941 C CA . ILE A 1 122 ? 11.722 -12.596 11.941 1.00 78.50 122 ILE A CA 1
ATOM 942 C C . ILE A 1 122 ? 12.664 -11.900 10.952 1.00 78.50 122 ILE A C 1
ATOM 944 O O . ILE A 1 122 ? 12.277 -11.470 9.863 1.00 78.50 122 ILE A O 1
ATOM 948 N N . GLY A 1 123 ? 13.937 -11.803 11.342 1.00 85.44 123 GLY A N 1
ATOM 949 C CA . GLY A 1 123 ? 15.032 -11.363 10.476 1.00 85.44 123 GLY A CA 1
ATOM 950 C C . GLY A 1 123 ? 14.796 -10.004 9.806 1.00 85.44 123 GLY A C 1
ATOM 951 O O . GLY A 1 123 ? 14.473 -9.015 10.464 1.00 85.44 123 GLY A O 1
ATOM 952 N N . SER A 1 124 ? 14.974 -9.966 8.481 1.00 83.44 124 SER A N 1
ATOM 953 C CA . SER A 1 124 ? 14.903 -8.729 7.687 1.00 83.44 124 SER A CA 1
ATOM 954 C C . SER A 1 124 ? 13.513 -8.087 7.652 1.00 83.44 124 SER A C 1
ATOM 956 O O . SER A 1 124 ? 13.427 -6.868 7.546 1.00 83.44 124 SER A O 1
ATOM 958 N N . ASN A 1 125 ? 12.437 -8.871 7.783 1.00 84.56 125 ASN A N 1
ATOM 959 C CA . ASN A 1 125 ? 11.069 -8.348 7.793 1.00 84.56 125 ASN A CA 1
ATOM 960 C C . ASN A 1 125 ? 10.809 -7.532 9.072 1.00 84.56 125 ASN A C 1
ATOM 962 O O . ASN A 1 125 ? 10.345 -6.394 9.016 1.00 84.56 125 ASN A O 1
ATOM 966 N N . ARG A 1 126 ? 11.229 -8.073 10.225 1.00 86.44 126 ARG A N 1
ATOM 967 C CA . ARG A 1 126 ? 11.165 -7.378 11.517 1.00 86.44 126 ARG A CA 1
ATOM 968 C C . ARG A 1 126 ? 12.006 -6.102 11.525 1.00 86.44 126 ARG A C 1
ATOM 970 O O . ARG A 1 126 ? 11.510 -5.043 11.894 1.00 86.44 126 ARG A O 1
ATOM 977 N N . GLN A 1 127 ? 13.261 -6.197 11.084 1.00 86.88 127 GLN A N 1
ATOM 978 C CA . GLN A 1 127 ? 14.156 -5.040 11.039 1.00 86.88 127 GLN A CA 1
ATOM 979 C C . GLN A 1 127 ? 13.597 -3.928 10.141 1.00 86.88 127 GLN A C 1
ATOM 981 O O . GLN A 1 127 ? 13.643 -2.755 10.509 1.00 86.88 127 GLN A O 1
ATOM 986 N N . PHE A 1 128 ? 13.046 -4.297 8.980 1.00 88.38 128 PHE A N 1
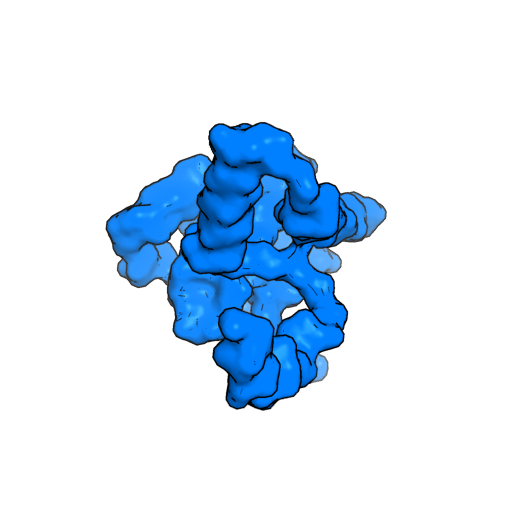ATOM 987 C CA . PHE A 1 128 ? 12.419 -3.350 8.066 1.00 88.38 128 PHE A CA 1
ATOM 988 C C . PHE A 1 128 ? 11.282 -2.593 8.754 1.00 88.38 128 PHE A C 1
ATOM 990 O O . PHE A 1 128 ? 11.309 -1.360 8.787 1.00 88.38 128 PHE A O 1
ATOM 997 N N . ILE A 1 129 ? 10.316 -3.305 9.343 1.00 89.81 129 ILE A N 1
ATOM 998 C CA . ILE A 1 129 ? 9.145 -2.643 9.918 1.00 89.81 129 ILE A CA 1
ATOM 999 C C . ILE A 1 129 ? 9.495 -1.807 11.150 1.00 89.81 129 ILE A C 1
ATOM 1001 O O . ILE A 1 129 ? 9.007 -0.690 11.260 1.00 89.81 129 ILE A O 1
ATOM 1005 N N . GLU A 1 130 ? 10.394 -2.274 12.021 1.00 89.44 130 GLU A N 1
ATOM 1006 C CA . GLU A 1 130 ? 10.823 -1.512 13.203 1.00 89.44 130 GLU A CA 1
ATOM 1007 C C . GLU A 1 130 ? 11.574 -0.228 12.813 1.00 89.44 130 GLU A C 1
ATOM 1009 O O . GLU A 1 130 ? 11.449 0.788 13.494 1.00 89.44 130 GLU A O 1
ATOM 1014 N N . SER A 1 131 ? 12.318 -0.247 11.699 1.00 90.38 131 SER A N 1
ATOM 1015 C CA . SER A 1 131 ? 12.981 0.952 11.165 1.00 90.38 131 SER A CA 1
ATOM 1016 C C . SER A 1 131 ? 12.022 1.918 10.463 1.00 90.38 131 SER A C 1
ATOM 1018 O O . SER A 1 131 ? 12.261 3.124 10.451 1.00 90.38 131 SER A O 1
ATOM 1020 N N . THR A 1 132 ? 10.940 1.397 9.880 1.00 90.75 132 THR A N 1
ATOM 1021 C CA . THR A 1 132 ? 9.991 2.180 9.075 1.00 90.75 132 THR A CA 1
ATOM 1022 C C . THR A 1 132 ? 8.893 2.795 9.940 1.00 90.75 132 THR A C 1
ATOM 1024 O O . THR A 1 132 ? 8.545 3.961 9.754 1.00 90.75 132 THR A O 1
ATOM 1027 N N . ILE A 1 133 ? 8.376 2.026 10.901 1.00 91.19 133 ILE A N 1
ATOM 1028 C CA . ILE A 1 133 ? 7.382 2.433 11.893 1.00 91.19 133 ILE A CA 1
ATOM 1029 C C . ILE A 1 133 ? 7.927 2.033 13.273 1.00 91.19 133 ILE A C 1
ATOM 1031 O O . ILE A 1 133 ? 7.687 0.914 13.748 1.00 91.19 133 ILE A O 1
ATOM 1035 N N . PRO A 1 134 ? 8.672 2.934 13.940 1.00 86.88 134 PRO A N 1
ATOM 1036 C CA . PRO A 1 134 ? 9.107 2.711 15.309 1.00 86.88 134 PRO A CA 1
ATOM 1037 C C . PRO A 1 134 ? 7.902 2.406 16.199 1.00 86.88 134 PRO A C 1
ATOM 1039 O O . PRO A 1 134 ? 6.857 3.041 16.082 1.00 86.88 134 PRO A O 1
ATOM 1042 N N . HIS A 1 135 ? 8.045 1.423 17.086 1.00 86.00 135 HIS A N 1
ATOM 1043 C CA . HIS A 1 135 ? 6.963 0.972 17.967 1.00 86.00 135 HIS A CA 1
ATOM 1044 C C . HIS A 1 135 ? 5.726 0.411 17.243 1.00 86.00 135 HIS A C 1
ATOM 1046 O O . HIS A 1 135 ? 4.663 0.357 17.848 1.00 86.00 135 HIS A O 1
ATOM 1052 N N . ILE A 1 136 ? 5.847 -0.107 16.009 1.00 89.50 136 ILE A N 1
ATOM 1053 C CA . ILE A 1 136 ? 4.752 -0.815 15.304 1.00 89.50 136 ILE A CA 1
ATOM 1054 C C . ILE A 1 136 ? 3.997 -1.810 16.198 1.00 89.50 136 ILE A C 1
ATOM 1056 O O . ILE A 1 136 ? 2.787 -1.992 16.079 1.00 89.50 136 ILE A O 1
ATOM 1060 N N . GLY A 1 137 ? 4.706 -2.416 17.150 1.00 86.69 137 GLY A N 1
ATOM 1061 C CA . GLY A 1 137 ? 4.130 -3.363 18.082 1.00 86.69 137 GLY A CA 1
ATOM 1062 C C . GLY A 1 137 ? 3.054 -2.827 19.020 1.00 86.69 137 GLY A C 1
ATOM 1063 O O . GLY A 1 137 ? 2.238 -3.609 19.486 1.00 86.69 137 GLY A O 1
ATOM 1064 N N . THR A 1 138 ? 3.019 -1.520 19.282 1.00 90.38 138 THR A N 1
ATOM 1065 C CA . THR A 1 138 ? 1.946 -0.898 20.072 1.00 90.38 138 THR A CA 1
ATOM 1066 C C . THR A 1 138 ? 0.707 -0.598 19.232 1.00 90.38 138 THR A C 1
ATOM 1068 O O . THR A 1 138 ? -0.356 -0.340 19.787 1.00 90.38 138 THR A O 1
ATOM 1071 N N . LEU A 1 139 ? 0.842 -0.602 17.903 1.00 94.25 139 LEU A N 1
ATOM 1072 C CA . LEU A 1 139 ? -0.231 -0.291 16.958 1.00 94.25 139 LEU A CA 1
ATOM 1073 C C . LEU A 1 139 ? -0.956 -1.563 16.507 1.00 94.25 139 LEU A C 1
ATOM 1075 O O . LEU A 1 139 ? -2.171 -1.537 16.306 1.00 94.25 139 LEU A O 1
ATOM 1079 N N . LEU A 1 140 ? -0.218 -2.672 16.376 1.00 94.06 140 LEU A N 1
ATOM 1080 C CA . LEU A 1 140 ? -0.759 -3.983 16.022 1.00 94.06 140 LEU A CA 1
ATOM 1081 C C . LEU A 1 140 ? -1.685 -4.519 17.121 1.00 94.06 140 LEU A C 1
ATOM 1083 O O . LEU A 1 140 ? -1.279 -4.686 18.269 1.00 94.06 140 LEU A O 1
ATOM 1087 N N . GLN A 1 141 ? -2.919 -4.823 16.739 1.00 93.75 141 GLN A N 1
ATOM 1088 C CA . GLN A 1 141 ? -3.931 -5.462 17.564 1.00 93.75 141 GLN A CA 1
ATOM 1089 C C . GLN A 1 141 ? -4.118 -6.907 17.111 1.00 93.75 141 GLN A C 1
ATOM 1091 O O . GLN A 1 141 ? -4.093 -7.215 15.922 1.00 93.75 141 GLN A O 1
ATOM 1096 N N . THR A 1 142 ? -4.329 -7.799 18.073 1.00 90.50 142 THR A N 1
ATOM 1097 C CA . THR A 1 142 ? -4.661 -9.207 17.807 1.00 90.50 142 THR A CA 1
ATOM 1098 C C . THR A 1 142 ? -6.148 -9.415 17.545 1.00 90.50 142 THR A C 1
ATOM 1100 O O . THR A 1 142 ? -6.530 -10.429 16.969 1.00 90.50 142 THR A O 1
ATOM 1103 N N . ASP A 1 143 ? -6.974 -8.469 17.986 1.00 90.75 143 ASP A N 1
ATOM 1104 C CA . ASP A 1 143 ? -8.426 -8.508 17.887 1.00 90.75 143 ASP A CA 1
ATOM 1105 C C . ASP A 1 143 ? -8.917 -7.476 16.867 1.00 90.75 143 ASP A C 1
ATOM 1107 O O . ASP A 1 143 ? -8.555 -6.297 16.937 1.00 90.75 143 ASP A O 1
ATOM 1111 N N . LEU A 1 144 ? -9.719 -7.944 15.911 1.00 91.62 144 LEU A N 1
ATOM 1112 C CA . LEU A 1 144 ? -10.316 -7.116 14.871 1.00 91.62 144 LEU A CA 1
ATOM 1113 C C . LEU A 1 144 ? -11.337 -6.144 15.473 1.00 91.62 144 LEU A C 1
ATOM 1115 O O . LEU A 1 144 ? -11.344 -4.966 15.105 1.00 91.62 144 LEU A O 1
ATOM 1119 N N . ASP A 1 145 ? -12.146 -6.606 16.429 1.00 92.56 145 ASP A N 1
ATOM 1120 C CA . ASP A 1 145 ? -13.218 -5.807 17.027 1.00 92.56 145 ASP A CA 1
ATOM 1121 C C . ASP A 1 145 ? -12.633 -4.599 17.769 1.00 92.56 145 ASP A C 1
ATOM 1123 O O . ASP A 1 145 ? -13.076 -3.467 17.577 1.00 92.56 145 ASP A O 1
ATOM 1127 N N . ALA A 1 146 ? -11.525 -4.791 18.490 1.00 94.12 146 ALA A N 1
ATOM 1128 C CA . ALA A 1 146 ? -10.794 -3.711 19.153 1.00 94.12 146 ALA A CA 1
ATOM 1129 C C . ALA A 1 146 ? -10.256 -2.621 18.197 1.00 94.12 146 ALA A C 1
ATOM 1131 O O . ALA A 1 146 ? -10.049 -1.473 18.618 1.00 94.12 146 ALA A O 1
ATOM 1132 N N . VAL A 1 147 ? -9.992 -2.951 16.925 1.00 96.06 147 VAL A N 1
ATOM 1133 C CA . VAL A 1 147 ? -9.629 -1.960 15.895 1.00 96.06 147 VAL A CA 1
ATOM 1134 C C . VAL A 1 147 ? -10.866 -1.217 15.410 1.00 96.06 147 VAL A C 1
ATOM 1136 O O . VAL A 1 147 ? -10.827 0.009 15.295 1.00 96.06 147 VAL A O 1
ATOM 1139 N N . VAL A 1 148 ? -11.959 -1.938 15.158 1.00 95.81 148 VAL A N 1
ATOM 1140 C CA . VAL A 1 148 ? -13.223 -1.362 14.681 1.00 95.81 148 VAL A CA 1
ATOM 1141 C C . VAL A 1 148 ? -13.829 -0.420 15.723 1.00 95.81 148 VAL A C 1
ATOM 1143 O O . VAL A 1 148 ? -14.201 0.698 15.380 1.00 95.81 148 VAL A O 1
ATOM 1146 N N . GLU A 1 149 ? -13.857 -0.811 16.997 1.00 96.69 149 GLU A N 1
ATOM 1147 C CA . GLU A 1 149 ? -14.379 0.011 18.098 1.00 96.69 149 GLU A CA 1
ATOM 1148 C C . GLU A 1 149 ? -13.570 1.298 18.328 1.00 96.69 149 GLU A C 1
ATOM 1150 O O . GLU A 1 149 ? -14.107 2.326 18.750 1.00 96.69 149 GLU A O 1
ATOM 1155 N N . HIS A 1 150 ? -12.263 1.262 18.059 1.00 97.19 150 HIS A N 1
ATOM 1156 C CA . HIS A 1 150 ? -11.387 2.431 18.170 1.00 97.19 150 HIS A CA 1
ATOM 1157 C C . HIS A 1 150 ? -11.611 3.444 17.050 1.00 97.19 150 HIS A C 1
ATOM 1159 O O . HIS A 1 150 ? -11.532 4.655 17.276 1.00 97.19 150 HIS A O 1
ATOM 1165 N N . ALA A 1 151 ? -11.825 2.937 15.839 1.00 97.62 151 ALA A N 1
ATOM 1166 C CA . ALA A 1 151 ? -11.735 3.695 14.608 1.00 97.62 151 ALA A CA 1
ATOM 1167 C C . ALA A 1 151 ? -12.917 4.653 14.411 1.00 97.62 151 ALA A C 1
ATOM 1169 O O . ALA A 1 151 ? -14.082 4.277 14.472 1.00 97.62 151 ALA A O 1
ATOM 1170 N N . GLU A 1 152 ? -12.611 5.903 14.068 1.00 98.00 152 GLU A N 1
ATOM 1171 C CA . GLU A 1 152 ? -13.578 6.805 13.430 1.00 98.00 152 GLU A CA 1
ATOM 1172 C C . GLU A 1 152 ? -13.548 6.668 11.904 1.00 98.00 152 GLU A C 1
ATOM 1174 O O . GLU A 1 152 ? -14.516 7.009 11.227 1.00 98.00 152 GLU A O 1
ATOM 1179 N N . VAL A 1 153 ? -12.420 6.194 11.370 1.00 97.75 153 VAL A N 1
ATOM 1180 C CA . VAL A 1 153 ? -12.209 5.898 9.953 1.00 97.75 153 VAL A CA 1
ATOM 1181 C C . VAL A 1 153 ? -11.562 4.530 9.850 1.00 97.75 153 VAL A C 1
ATOM 1183 O O . VAL A 1 153 ? -10.520 4.291 10.460 1.00 97.75 153 VAL A O 1
ATOM 1186 N N . LEU A 1 154 ? -12.170 3.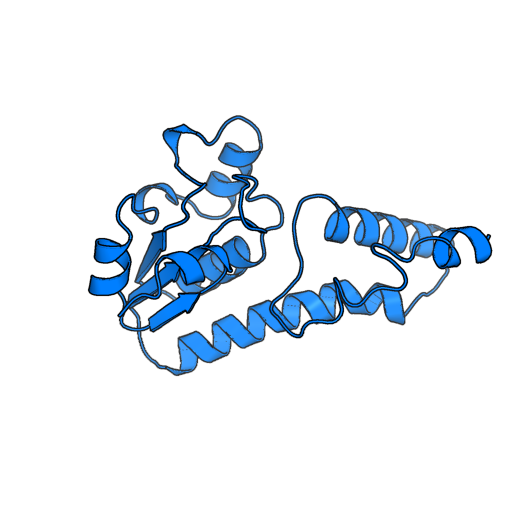652 9.058 1.00 97.19 154 LEU A N 1
ATOM 1187 C CA . LEU A 1 154 ? -11.647 2.323 8.782 1.00 97.19 154 LEU A CA 1
ATOM 1188 C C . LEU A 1 154 ? -11.045 2.289 7.375 1.00 97.19 154 LEU A C 1
ATOM 1190 O O . LEU A 1 154 ? -11.714 2.617 6.396 1.00 97.19 154 LEU A O 1
ATOM 1194 N N . VAL A 1 155 ? -9.783 1.887 7.280 1.00 96.25 155 VAL A N 1
ATOM 1195 C CA . VAL A 1 155 ? -9.053 1.709 6.023 1.00 96.25 155 VAL A CA 1
ATOM 1196 C C . VAL A 1 155 ? -8.916 0.220 5.760 1.00 96.25 155 VAL A C 1
ATOM 1198 O O . VAL A 1 155 ? -8.334 -0.504 6.565 1.00 96.25 155 VAL A O 1
ATOM 1201 N N . VAL A 1 156 ? -9.426 -0.241 4.621 1.00 93.69 156 VAL A N 1
ATOM 1202 C CA . VAL A 1 156 ? -9.370 -1.652 4.228 1.00 93.69 156 VAL A CA 1
ATOM 1203 C C . VAL A 1 156 ? -8.289 -1.825 3.163 1.00 93.69 156 VAL A C 1
ATOM 1205 O O . VAL A 1 156 ? -8.473 -1.430 2.015 1.00 93.69 156 VAL A O 1
ATOM 1208 N N . GLY A 1 157 ? -7.149 -2.390 3.561 1.00 88.44 157 GLY A N 1
ATOM 1209 C CA . GLY A 1 157 ? -5.985 -2.641 2.706 1.00 88.44 157 GLY A CA 1
ATOM 1210 C C . GLY A 1 157 ? -5.869 -4.076 2.188 1.00 88.44 157 GLY A C 1
ATOM 1211 O O . GLY A 1 157 ? -5.034 -4.348 1.331 1.00 88.44 157 GLY A O 1
ATOM 1212 N N . THR A 1 158 ? -6.694 -5.002 2.683 1.00 78.75 158 THR A N 1
ATOM 1213 C CA . THR A 1 158 ? -6.688 -6.411 2.266 1.00 78.75 158 THR A CA 1
ATOM 1214 C C . THR A 1 158 ? -8.083 -6.900 1.903 1.00 78.75 158 THR A C 1
ATOM 1216 O O . THR A 1 158 ? -9.078 -6.539 2.530 1.00 78.75 158 THR A O 1
ATOM 1219 N N . THR A 1 159 ? -8.166 -7.780 0.905 1.00 72.31 159 THR A N 1
ATOM 1220 C CA . THR A 1 159 ? -9.417 -8.458 0.545 1.00 72.31 159 THR A CA 1
ATOM 1221 C C . THR A 1 159 ? -9.798 -9.543 1.549 1.00 72.31 159 THR A C 1
ATOM 1223 O O . THR A 1 159 ? -10.951 -9.963 1.554 1.00 72.31 159 THR A O 1
ATOM 1226 N N . ALA A 1 160 ? -8.878 -9.971 2.424 1.00 64.88 160 ALA A N 1
ATOM 1227 C CA . ALA A 1 160 ? -9.152 -10.963 3.467 1.00 64.88 160 ALA A CA 1
ATOM 1228 C C . ALA A 1 160 ? -10.255 -10.511 4.440 1.00 64.88 160 ALA A C 1
ATOM 1230 O O . ALA A 1 160 ? -10.980 -11.337 4.974 1.00 64.88 160 ALA A O 1
ATOM 1231 N N . VAL A 1 161 ? -10.475 -9.200 4.603 1.00 61.47 161 VAL A N 1
ATOM 1232 C CA . VAL A 1 161 ? -11.547 -8.676 5.470 1.00 61.47 161 VAL A CA 1
ATOM 1233 C C . VAL A 1 161 ? -12.945 -9.040 4.962 1.00 61.47 161 VAL A C 1
ATOM 1235 O O . VAL A 1 161 ? -13.878 -9.144 5.750 1.00 61.47 161 VAL A O 1
ATOM 1238 N N . SER A 1 162 ? -13.108 -9.297 3.659 1.00 59.25 162 SER A N 1
ATOM 1239 C CA . SER A 1 162 ? -14.410 -9.664 3.085 1.00 59.25 162 SER A CA 1
ATOM 1240 C C . SER A 1 162 ? -14.998 -10.958 3.665 1.00 59.25 162 SER A C 1
ATOM 1242 O O . SER A 1 162 ? -16.214 -11.114 3.654 1.00 59.25 162 SER A O 1
ATOM 1244 N N . GLN A 1 163 ? -14.176 -11.841 4.248 1.00 53.56 163 GLN A N 1
ATOM 1245 C CA . GLN A 1 163 ? -14.651 -13.042 4.952 1.00 53.56 163 GLN A CA 1
ATOM 1246 C C . GLN A 1 163 ? -15.219 -12.747 6.354 1.00 53.56 163 GLN A C 1
ATOM 1248 O O . GLN A 1 163 ? -15.938 -13.573 6.908 1.00 53.56 163 GLN A O 1
ATOM 1253 N N . TYR A 1 164 ? -14.921 -11.565 6.904 1.00 55.53 164 TYR A N 1
ATOM 1254 C CA . TYR A 1 164 ? -15.436 -11.055 8.180 1.00 55.53 164 TYR A CA 1
ATOM 1255 C C . TYR A 1 164 ? -16.538 -10.002 7.994 1.00 55.53 164 TYR A C 1
ATOM 1257 O O . TYR A 1 164 ? -17.188 -9.615 8.960 1.00 55.53 164 TYR A O 1
ATOM 1265 N N . ALA A 1 165 ? -16.787 -9.563 6.755 1.00 45.75 165 ALA A N 1
ATOM 1266 C CA . ALA A 1 165 ? -17.912 -8.710 6.388 1.00 45.75 165 ALA A CA 1
ATOM 1267 C C . ALA A 1 165 ? -19.222 -9.523 6.360 1.00 45.75 165 ALA A C 1
ATOM 1269 O O . ALA A 1 165 ? -19.832 -9.733 5.314 1.00 45.75 165 ALA A O 1
ATOM 1270 N N . ILE A 1 166 ? -19.641 -10.014 7.526 1.00 34.16 166 ILE A N 1
ATOM 1271 C CA . ILE A 1 166 ? -21.014 -10.443 7.788 1.00 34.16 166 ILE A CA 1
ATOM 1272 C C . ILE A 1 166 ? -21.506 -9.591 8.953 1.00 34.16 166 ILE A C 1
ATOM 1274 O O . ILE A 1 166 ? -21.420 -10.037 10.089 1.00 34.16 166 ILE A O 1
ATOM 1278 N N . LEU A 1 167 ? -21.969 -8.374 8.654 1.00 32.59 167 LEU A N 1
ATOM 1279 C CA . LEU A 1 167 ? -22.933 -7.577 9.427 1.00 32.59 167 LEU A CA 1
ATOM 1280 C C . LEU A 1 167 ? -23.505 -6.481 8.516 1.00 32.59 167 LEU A C 1
ATOM 1282 O O . LEU A 1 167 ? -22.704 -5.698 7.958 1.00 32.59 167 LEU A O 1
#

Foldseek 3Di:
DVVVLVVDDPPSVDCPPVDDDAAAWDDPPVVVLVVVVVVCVVVVHDDPVSVCNVVVNVVRLVVVLVVVVVVVAQFEEEEDQPRAPPEQQNHGRSSLVSVLSSVVVRHPAAYEYPHHDQVPDDDPRNVVSCVSPPPVNVRYDPDPVVRVVRHPYYHYNYPVCVVVPPD

Secondary structure (DSSP, 8-state):
-HHHHHT-TTTTTSGGG-S--S---SSSHHHHHHHHHHHHHHTT---HHHHHHHHHHHHHHHHHHHHHHTTT--EEEEE--SSSTT----TT-HHHHHHHHHHHTT-EEEEE-TT--TTT--HHHHHHHHHHSTTHHHHB-S-HHHHHHH-SEEEE--GGGGGT---

Radius of gyration: 17.86 Å; chains: 1; bounding box: 46×33×49 Å

pLDDT: mean 90.75, std 11.13, range [32.59, 98.5]